Protein AF-A0A3S5AFR0-F1 (afdb_monomer)

Foldseek 3Di:
DQVLLVVLLVCLVDPVNVVVCPDPVVNLVSLVSNLVCQLVQQVPPPVGQPDPPHPHPVVSSVVSLVVDDCVSRVVSNVSND

Organism: NCBI:txid117903

pLDDT: mean 82.87, std 7.65, range [61.38, 91.31]

InterPro domains:
  IPR009828 CYRIA/CYRIB, Rac1 binding domain [PF07159] (2-81)
  IPR039789 CYFIP-related Rac1 interactor [PTHR12422] (2-81)

Radius of gyration: 12.31 Å; Cα contacts (8 Å, |Δi|>4): 65; chains: 1; bounding box: 24×24×35 Å

Nearest PDB structures (foldseek):
  6yjk-assembly1_A  TM=9.599E-01  e=2.614E-06  Rhincodon typus
  7ajl-assembly1_AAA  TM=9.298E-01  e=1.608E-05  Mus musculus
  7ajl-assembly1_BBB  TM=9.324E-01  e=2.681E-05  Mus musculus
  7ajk-assembly1_CCC  TM=7.453E-01  e=2.319E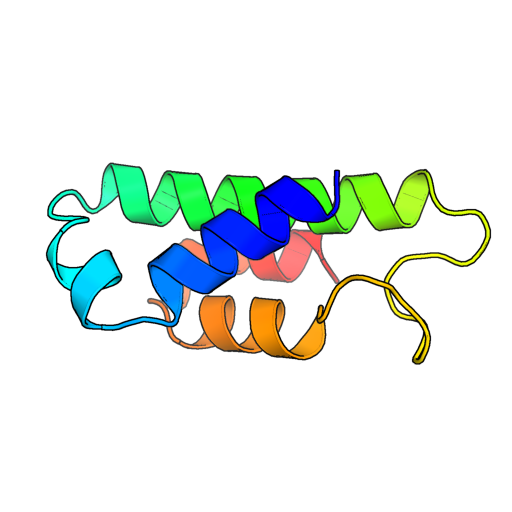-04  Homo sapiens

Sequence (81 aa):
MAAMAHICRGLLAKPELRSRVTREDTLMLCLRVMTGVIILYDHIDPNGVFRKASKMDVKSCIRLLRDQNPETVECLLNAIR

Secondary structure (DSSP, 8-state):
-HHHHHHHHHHHH-HHHHTT---HHHHHHHHHHHHHHHHHHHHHSTT-SSSTT-SS-HHHHHHHHHTS-HHHHHHHHHHT-

Structure (mmCIF, N/CA/C/O backbone):
data_AF-A0A3S5AFR0-F1
#
_entry.id   AF-A0A3S5AFR0-F1
#
loop_
_atom_site.group_PDB
_atom_site.id
_atom_site.type_symbol
_atom_site.label_atom_id
_atom_site.label_alt_id
_atom_site.label_comp_id
_atom_site.label_asym_id
_atom_site.label_entity_id
_atom_site.label_seq_id
_atom_site.pdbx_PDB_ins_code
_atom_site.Cartn_x
_atom_site.Cartn_y
_atom_site.Cartn_z
_atom_site.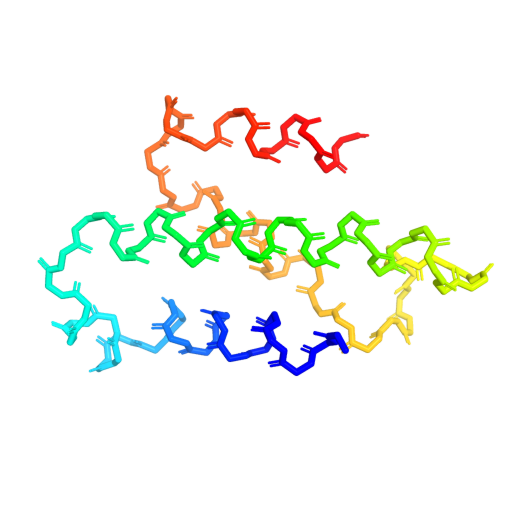occupancy
_atom_site.B_iso_or_equiv
_atom_site.auth_seq_id
_atom_site.auth_comp_id
_atom_site.auth_asym_id
_atom_site.auth_atom_id
_atom_site.pdbx_PDB_model_num
ATOM 1 N N . MET A 1 1 ? 13.915 -2.361 -2.428 1.00 61.38 1 MET A N 1
ATOM 2 C CA . MET A 1 1 ? 12.724 -1.511 -2.190 1.00 61.38 1 MET A CA 1
ATOM 3 C C . MET A 1 1 ? 11.418 -2.296 -2.107 1.00 61.38 1 MET A C 1
ATOM 5 O O . MET A 1 1 ? 10.742 -2.165 -1.097 1.00 61.38 1 MET A O 1
ATOM 9 N N . ALA A 1 2 ? 11.084 -3.165 -3.071 1.00 65.06 2 ALA A N 1
ATOM 10 C CA . ALA A 1 2 ? 9.824 -3.930 -3.054 1.00 65.06 2 ALA A CA 1
ATOM 11 C C . ALA A 1 2 ? 9.567 -4.752 -1.769 1.00 65.06 2 ALA A C 1
ATOM 13 O O . ALA A 1 2 ? 8.421 -4.879 -1.353 1.00 65.06 2 ALA A O 1
ATOM 14 N N . ALA A 1 3 ? 10.612 -5.262 -1.102 1.00 74.06 3 ALA A N 1
ATOM 15 C CA . ALA A 1 3 ? 10.472 -5.993 0.161 1.00 74.06 3 ALA A CA 1
ATOM 16 C C . ALA A 1 3 ? 9.798 -5.160 1.268 1.00 74.06 3 ALA A C 1
ATOM 18 O O . ALA A 1 3 ? 8.977 -5.691 2.006 1.00 74.06 3 ALA A O 1
ATOM 19 N N . MET A 1 4 ? 10.079 -3.854 1.347 1.00 76.12 4 MET A N 1
ATOM 20 C CA . MET A 1 4 ? 9.505 -2.985 2.379 1.00 76.12 4 MET A CA 1
ATOM 21 C C . MET A 1 4 ? 8.002 -2.778 2.156 1.00 76.12 4 MET A C 1
ATOM 23 O O . MET A 1 4 ? 7.214 -2.913 3.085 1.00 76.12 4 MET A O 1
ATOM 27 N N . ALA A 1 5 ? 7.590 -2.550 0.904 1.00 71.94 5 ALA A N 1
ATOM 28 C CA . ALA A 1 5 ? 6.176 -2.486 0.549 1.00 71.94 5 ALA A CA 1
ATOM 29 C C . ALA A 1 5 ? 5.462 -3.824 0.778 1.00 71.94 5 ALA A C 1
ATOM 31 O O . ALA A 1 5 ? 4.344 -3.830 1.283 1.00 71.94 5 ALA A O 1
ATOM 32 N N . HIS A 1 6 ? 6.108 -4.956 0.479 1.00 76.25 6 HIS A N 1
ATOM 33 C CA . HIS A 1 6 ? 5.559 -6.284 0.776 1.00 76.25 6 HIS A CA 1
ATOM 34 C C . HIS A 1 6 ? 5.391 -6.525 2.279 1.00 76.25 6 HIS A C 1
ATOM 36 O O . HIS A 1 6 ? 4.371 -7.074 2.687 1.00 76.25 6 HIS A O 1
ATOM 42 N N . ILE A 1 7 ? 6.336 -6.076 3.110 1.00 78.25 7 ILE A N 1
ATOM 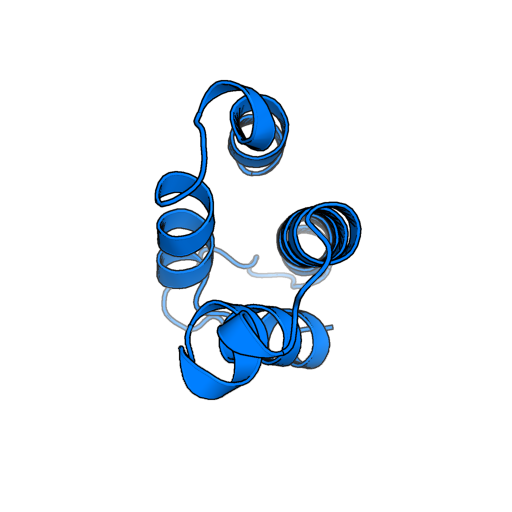43 C CA . ILE A 1 7 ? 6.244 -6.175 4.574 1.00 78.25 7 ILE A CA 1
ATOM 44 C C . ILE A 1 7 ? 5.121 -5.278 5.107 1.00 78.25 7 ILE A C 1
ATOM 46 O O . ILE A 1 7 ? 4.264 -5.772 5.835 1.00 78.25 7 ILE A O 1
ATOM 50 N N . CYS A 1 8 ? 5.065 -4.000 4.711 1.00 76.25 8 CYS A N 1
ATOM 51 C CA . CYS A 1 8 ? 3.994 -3.082 5.122 1.00 76.25 8 CYS A CA 1
ATOM 52 C C . CYS A 1 8 ? 2.617 -3.586 4.675 1.00 76.25 8 CYS A C 1
ATOM 54 O O . CYS A 1 8 ? 1.674 -3.600 5.463 1.00 76.25 8 CYS A O 1
ATOM 56 N N . ARG A 1 9 ? 2.508 -4.078 3.436 1.00 77.06 9 ARG A N 1
ATOM 57 C CA . ARG A 1 9 ? 1.287 -4.707 2.925 1.00 77.06 9 ARG A CA 1
ATOM 58 C C . ARG A 1 9 ? 0.926 -5.947 3.736 1.00 77.06 9 ARG A C 1
ATOM 60 O O . ARG A 1 9 ? -0.225 -6.090 4.120 1.00 77.06 9 ARG A O 1
ATOM 67 N N . GLY A 1 10 ? 1.881 -6.834 4.014 1.00 76.12 10 GLY 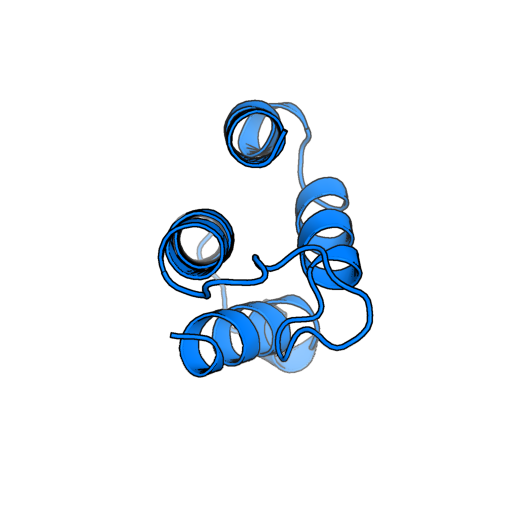A N 1
ATOM 68 C CA . GLY A 1 10 ? 1.656 -8.046 4.804 1.00 76.12 10 GLY A CA 1
ATOM 69 C C . GLY A 1 10 ? 1.205 -7.749 6.235 1.00 76.12 10 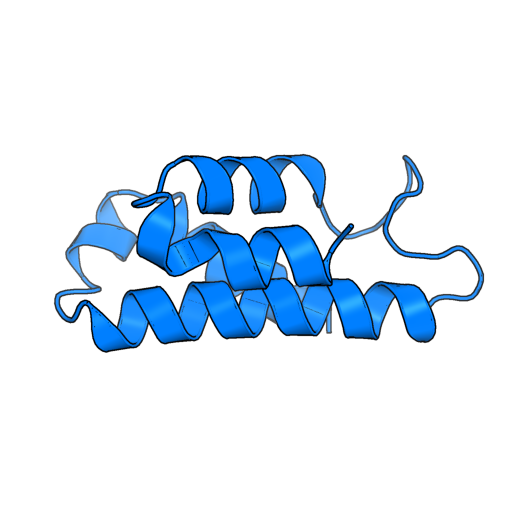GLY A C 1
ATOM 70 O O . GLY A 1 10 ? 0.332 -8.441 6.752 1.00 76.12 10 GLY A O 1
ATOM 71 N N . LEU A 1 11 ? 1.750 -6.694 6.842 1.00 78.31 11 LEU A N 1
ATOM 72 C CA . LEU A 1 11 ? 1.376 -6.209 8.169 1.00 78.31 11 LEU A CA 1
ATOM 73 C C . LEU A 1 11 ? -0.060 -5.660 8.196 1.00 78.31 11 LEU A C 1
ATOM 75 O O . LEU A 1 11 ? -0.801 -5.928 9.135 1.00 78.31 11 LEU A O 1
ATOM 79 N N . LEU A 1 12 ? -0.456 -4.916 7.157 1.00 71.62 12 LEU A N 1
ATOM 80 C CA . LEU A 1 12 ? -1.782 -4.297 7.047 1.00 71.62 12 LEU A CA 1
ATOM 81 C C . LEU A 1 12 ? -2.868 -5.267 6.552 1.00 71.62 12 LEU A C 1
ATOM 83 O O . LEU A 1 12 ? -4.031 -5.120 6.921 1.00 71.62 12 LEU A O 1
ATOM 87 N N . ALA A 1 13 ? -2.505 -6.248 5.723 1.00 74.38 13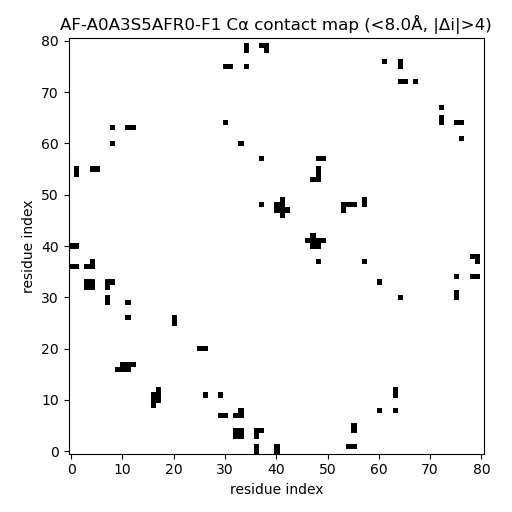 ALA A N 1
ATOM 88 C CA . ALA A 1 13 ? -3.434 -7.204 5.122 1.00 74.38 13 ALA A CA 1
ATOM 89 C C . ALA A 1 13 ? -3.746 -8.407 6.024 1.00 74.38 13 ALA A C 1
ATOM 91 O O . ALA A 1 13 ? -4.800 -9.018 5.860 1.00 74.38 13 ALA A O 1
ATOM 92 N N . LYS A 1 14 ? -2.852 -8.770 6.956 1.00 76.81 14 LYS A N 1
ATOM 93 C CA . LYS A 1 14 ? -3.081 -9.870 7.902 1.00 76.81 14 LYS A CA 1
ATOM 94 C C . LYS A 1 14 ? -3.733 -9.345 9.184 1.00 76.81 14 LYS A C 1
ATOM 96 O O . LYS A 1 14 ? -3.084 -8.575 9.897 1.00 76.81 14 LYS A O 1
ATOM 101 N N . PRO A 1 15 ? -4.963 -9.769 9.526 1.00 68.44 15 PRO A N 1
ATOM 102 C CA . PRO A 1 15 ? -5.656 -9.303 10.725 1.00 68.44 15 PRO A CA 1
ATOM 103 C C . PRO A 1 15 ? -4.867 -9.569 12.012 1.00 68.44 15 PRO A C 1
ATOM 105 O O . PRO A 1 15 ? -4.879 -8.727 12.906 1.00 68.44 15 PRO A O 1
ATOM 108 N N . GLU A 1 16 ? -4.130 -10.687 12.090 1.00 73.56 16 GLU A N 1
ATOM 109 C CA . GLU A 1 16 ? -3.348 -11.042 13.285 1.00 73.56 16 GLU A CA 1
ATOM 110 C C . GLU A 1 16 ? -2.112 -10.156 13.474 1.00 73.56 16 GLU A C 1
ATOM 112 O O . GLU A 1 16 ? -1.615 -10.007 14.586 1.00 73.56 16 GLU A O 1
ATOM 117 N N . LEU A 1 17 ? -1.581 -9.580 12.391 1.00 69.19 17 LEU A N 1
ATOM 118 C CA . LEU A 1 17 ? -0.481 -8.618 12.463 1.00 69.19 17 LEU A CA 1
ATOM 119 C C . LEU A 1 17 ? -1.011 -7.203 12.661 1.00 69.19 17 LEU A C 1
ATOM 121 O O . LEU A 1 17 ? -0.440 -6.449 13.443 1.00 69.19 17 LEU A O 1
ATOM 125 N N . ARG A 1 18 ? -2.135 -6.869 12.022 1.00 69.19 18 ARG A N 1
ATOM 126 C CA . ARG A 1 18 ? -2.804 -5.579 12.185 1.00 69.19 18 ARG A CA 1
ATOM 127 C C . ARG A 1 18 ? -3.277 -5.360 13.619 1.00 69.19 18 ARG A C 1
ATOM 129 O O . ARG A 1 18 ? -3.094 -4.267 14.133 1.00 69.19 18 ARG A O 1
ATOM 136 N N . SER A 1 19 ? -3.800 -6.384 14.296 1.00 69.25 19 SER A N 1
ATOM 137 C CA . SER A 1 19 ? -4.191 -6.286 15.713 1.00 69.25 19 SER A CA 1
ATOM 138 C C . SER A 1 19 ? -3.004 -6.033 16.653 1.00 69.25 19 SER A C 1
ATOM 140 O O . SER A 1 19 ? -3.181 -5.475 17.733 1.00 69.25 19 SER A O 1
ATOM 142 N N . ARG A 1 20 ? -1.781 -6.390 16.232 1.00 72.31 20 ARG A N 1
ATOM 143 C CA . ARG A 1 20 ? -0.534 -6.084 16.953 1.00 72.31 20 ARG A CA 1
ATOM 144 C C . ARG A 1 20 ? -0.044 -4.657 16.700 1.00 72.31 20 ARG A C 1
ATOM 146 O O . ARG A 1 20 ? 0.785 -4.163 17.460 1.00 72.31 20 ARG A O 1
ATOM 153 N N . VAL A 1 21 ? -0.557 -3.988 15.665 1.00 69.25 21 VAL A N 1
ATOM 154 C CA . VAL A 1 21 ? -0.353 -2.557 15.419 1.00 69.25 21 VAL A CA 1
ATOM 155 C C . VAL A 1 21 ? -1.385 -1.792 16.240 1.00 69.25 21 VAL A C 1
ATOM 157 O O . VAL A 1 21 ? -2.414 -1.348 15.745 1.00 69.25 21 VAL A O 1
ATOM 160 N N . THR A 1 22 ? -1.117 -1.671 17.536 1.00 65.50 22 THR A N 1
ATOM 161 C CA . THR A 1 22 ? -2.032 -1.040 18.499 1.00 65.50 22 THR A CA 1
ATOM 162 C C . THR A 1 22 ? -2.031 0.487 18.426 1.00 65.50 22 THR A C 1
ATOM 164 O O . THR A 1 22 ? -2.903 1.128 19.006 1.00 65.50 22 THR A O 1
ATOM 167 N N . ARG A 1 23 ? -1.063 1.082 17.718 1.00 77.00 23 ARG A N 1
ATOM 168 C CA . ARG A 1 23 ? -0.916 2.533 17.570 1.00 77.00 23 ARG A CA 1
ATOM 169 C C . ARG A 1 23 ? -1.293 2.987 16.168 1.00 77.00 23 ARG A C 1
ATOM 171 O O . ARG A 1 23 ? -0.691 2.556 15.183 1.00 77.00 23 ARG A O 1
ATOM 178 N N . GLU A 1 24 ? -2.217 3.937 16.106 1.00 74.69 24 GLU A N 1
ATOM 179 C CA . GLU A 1 24 ? -2.649 4.595 14.871 1.00 74.69 24 GLU A CA 1
ATOM 180 C C . GLU A 1 24 ? -1.474 5.268 14.133 1.00 74.69 24 GLU A C 1
ATOM 182 O O . GLU A 1 24 ? -1.352 5.144 12.914 1.00 74.69 24 GLU A O 1
ATOM 187 N N . ASP A 1 25 ? -0.512 5.835 14.875 1.00 77.12 25 ASP A N 1
ATOM 188 C CA . ASP A 1 25 ? 0.738 6.387 14.328 1.00 77.12 25 ASP A CA 1
ATOM 189 C C . ASP A 1 25 ? 1.539 5.362 13.512 1.00 77.12 25 ASP A C 1
ATOM 191 O O . ASP A 1 25 ? 2.109 5.677 12.467 1.00 77.12 25 ASP A O 1
ATOM 195 N N . THR A 1 26 ? 1.606 4.117 13.993 1.00 82.50 26 THR A N 1
ATOM 196 C CA . THR A 1 26 ? 2.366 3.042 13.346 1.00 82.50 26 THR A CA 1
ATOM 197 C C . THR A 1 26 ? 1.666 2.569 12.078 1.00 82.50 26 THR A C 1
ATOM 199 O O . THR A 1 26 ? 2.327 2.275 11.079 1.00 82.50 26 THR A O 1
ATOM 202 N N . LEU A 1 27 ? 0.333 2.551 12.084 1.00 82.38 27 LEU A N 1
ATOM 203 C CA . LEU A 1 27 ? -0.461 2.281 10.892 1.00 82.38 27 LEU A CA 1
ATOM 204 C C . LEU A 1 27 ? -0.245 3.379 9.840 1.00 82.38 27 LEU A C 1
ATOM 206 O O . LEU A 1 27 ? 0.098 3.070 8.697 1.00 82.38 27 LEU A O 1
ATOM 210 N N . MET A 1 28 ? -0.317 4.651 10.239 1.00 83.88 28 MET A N 1
ATOM 211 C CA . MET A 1 28 ? -0.034 5.788 9.359 1.00 83.88 28 MET A CA 1
ATOM 212 C C . MET A 1 28 ? 1.395 5.795 8.818 1.00 83.88 28 MET A C 1
ATOM 214 O O . MET A 1 28 ? 1.612 6.110 7.645 1.00 83.88 28 MET A O 1
ATOM 218 N N . LEU A 1 29 ? 2.376 5.396 9.630 1.00 85.81 29 LEU A N 1
ATOM 219 C CA . LEU A 1 29 ? 3.751 5.215 9.176 1.00 85.81 29 LEU A CA 1
ATOM 220 C C . LEU A 1 29 ? 3.831 4.145 8.080 1.00 85.81 29 LEU A C 1
ATOM 222 O O . LEU A 1 29 ? 4.452 4.383 7.049 1.00 85.81 29 LEU A O 1
ATOM 226 N N . CYS A 1 30 ? 3.161 3.002 8.249 1.00 87.81 30 CYS A N 1
ATOM 227 C CA . CYS A 1 30 ? 3.156 1.935 7.245 1.00 87.81 30 CYS A CA 1
ATOM 228 C C . CYS A 1 30 ? 2.511 2.375 5.925 1.00 87.81 30 CYS A C 1
ATOM 230 O O . CYS A 1 30 ? 3.030 2.053 4.858 1.00 87.81 30 CYS A O 1
ATOM 232 N N . LEU A 1 31 ? 1.416 3.138 5.981 1.00 87.88 31 LEU A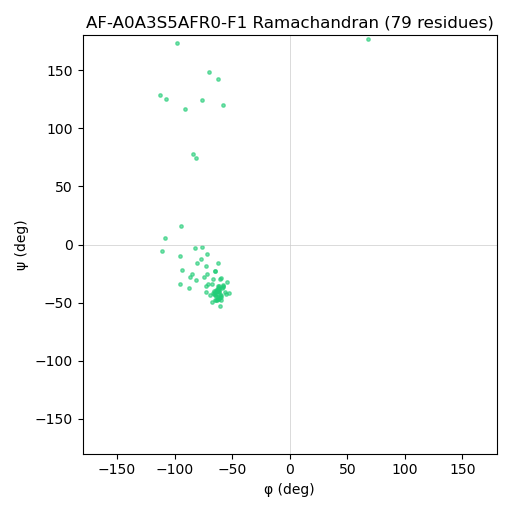 N 1
ATOM 233 C CA . LEU A 1 31 ? 0.745 3.677 4.793 1.00 87.88 31 LEU A CA 1
ATOM 234 C C . LEU A 1 31 ? 1.627 4.691 4.049 1.00 87.88 31 LEU A C 1
ATOM 236 O O . LEU A 1 31 ? 1.744 4.627 2.822 1.00 87.88 31 LEU A O 1
ATOM 240 N N . ARG A 1 32 ? 2.302 5.583 4.785 1.00 90.44 32 ARG A N 1
ATOM 241 C CA . ARG A 1 32 ? 3.268 6.544 4.227 1.00 90.44 32 ARG A CA 1
ATOM 242 C C . ARG A 1 32 ? 4.476 5.844 3.612 1.00 90.44 32 ARG A C 1
ATOM 244 O O . ARG A 1 32 ? 4.856 6.174 2.494 1.00 90.44 32 ARG A O 1
ATOM 251 N N . VAL A 1 33 ? 5.039 4.844 4.295 1.00 89.88 33 VAL A N 1
ATOM 252 C CA . VAL A 1 33 ? 6.159 4.038 3.780 1.00 89.88 33 VAL A CA 1
ATOM 253 C C . VAL A 1 33 ? 5.741 3.282 2.521 1.00 89.88 33 VAL A C 1
ATOM 255 O O . VAL A 1 33 ? 6.458 3.316 1.526 1.00 89.88 33 VAL A O 1
ATOM 258 N N . MET A 1 34 ? 4.565 2.650 2.519 1.00 90.06 34 MET A N 1
ATOM 259 C CA . MET A 1 34 ? 4.041 1.945 1.348 1.00 90.06 34 MET A CA 1
ATOM 260 C C . MET A 1 34 ? 3.880 2.890 0.148 1.00 90.06 34 MET A C 1
ATOM 262 O O . MET A 1 34 ? 4.332 2.562 -0.945 1.00 90.06 34 MET A O 1
ATOM 266 N N . THR A 1 35 ? 3.312 4.078 0.366 1.00 91.25 35 THR A N 1
ATOM 267 C CA . THR A 1 35 ? 3.143 5.117 -0.664 1.00 91.25 35 THR A CA 1
ATOM 268 C C . THR A 1 35 ? 4.486 5.625 -1.191 1.00 91.25 35 THR A C 1
ATOM 270 O O . THR A 1 35 ? 4.708 5.650 -2.399 1.00 91.25 35 THR A O 1
ATOM 273 N N . GLY A 1 36 ? 5.425 5.949 -0.298 1.00 90.88 36 GLY A N 1
ATOM 274 C CA . GLY A 1 36 ? 6.764 6.401 -0.679 1.00 90.88 36 GLY A CA 1
ATOM 275 C C . GLY A 1 36 ? 7.535 5.351 -1.481 1.00 90.88 36 GLY A C 1
ATOM 276 O O . GLY A 1 36 ? 8.194 5.685 -2.461 1.00 90.88 36 GLY A O 1
ATOM 277 N N . VAL A 1 37 ? 7.406 4.067 -1.131 1.00 90.12 37 VAL A N 1
ATOM 278 C CA . VAL A 1 37 ? 8.030 2.975 -1.894 1.00 90.12 37 VAL A CA 1
ATOM 279 C C . VAL A 1 37 ? 7.401 2.820 -3.281 1.00 90.12 37 VAL A C 1
ATOM 281 O O . VAL A 1 37 ? 8.132 2.491 -4.211 1.00 90.12 37 VAL A O 1
ATOM 284 N N . ILE A 1 38 ? 6.096 3.071 -3.452 1.00 89.88 38 ILE A N 1
ATOM 285 C CA . ILE A 1 38 ? 5.444 3.079 -4.776 1.00 89.88 38 ILE A CA 1
ATOM 286 C C . ILE A 1 38 ? 6.068 4.151 -5.667 1.00 89.88 38 ILE A C 1
ATOM 288 O O . ILE A 1 38 ? 6.548 3.820 -6.749 1.00 89.88 38 ILE A O 1
ATOM 292 N N . ILE A 1 39 ? 6.139 5.390 -5.179 1.00 91.31 39 ILE A N 1
ATOM 293 C CA . ILE A 1 39 ? 6.681 6.532 -5.930 1.00 91.31 39 ILE A CA 1
ATOM 294 C C . ILE A 1 39 ? 8.160 6.309 -6.275 1.00 91.31 39 ILE A C 1
ATOM 296 O O . ILE A 1 39 ? 8.564 6.483 -7.424 1.00 91.31 39 ILE A O 1
ATOM 300 N N . LEU A 1 40 ? 8.967 5.873 -5.300 1.00 89.69 40 LEU A N 1
ATOM 301 C CA . LEU A 1 40 ? 10.391 5.597 -5.511 1.00 89.69 40 LEU A CA 1
ATOM 302 C C . LEU A 1 40 ? 10.623 4.435 -6.479 1.00 89.69 40 LEU A C 1
ATOM 304 O O . LEU A 1 40 ? 11.535 4.499 -7.298 1.00 89.69 40 LEU A O 1
ATOM 308 N N . TYR A 1 41 ? 9.828 3.364 -6.387 1.00 88.88 41 TYR A N 1
ATOM 309 C CA . TYR A 1 41 ? 9.946 2.241 -7.316 1.00 88.88 41 TYR A CA 1
ATOM 310 C C . TYR A 1 41 ? 9.616 2.689 -8.739 1.00 88.88 41 TYR A C 1
ATOM 312 O O . TYR A 1 41 ? 10.333 2.308 -9.660 1.00 88.88 41 TYR A O 1
ATOM 320 N N . ASP A 1 42 ? 8.567 3.494 -8.915 1.00 90.44 42 ASP A N 1
ATOM 321 C CA . ASP A 1 42 ? 8.154 3.980 -10.232 1.00 90.44 42 ASP A CA 1
ATOM 322 C C . ASP A 1 42 ? 9.237 4.821 -10.914 1.00 90.44 42 ASP A C 1
ATOM 324 O O . ASP A 1 42 ? 9.502 4.634 -12.095 1.00 90.44 42 ASP A O 1
ATOM 328 N N . HIS A 1 43 ? 9.930 5.668 -10.148 1.00 87.25 43 HIS A N 1
ATOM 329 C CA . HIS A 1 43 ? 11.014 6.503 -10.671 1.00 87.25 43 HIS A CA 1
ATOM 330 C C . HIS A 1 43 ? 12.314 5.737 -10.955 1.00 87.25 43 HIS A C 1
ATOM 332 O O . HIS A 1 43 ? 13.110 6.172 -11.783 1.00 87.25 43 HIS A O 1
ATOM 338 N N . ILE A 1 44 ? 12.579 4.638 -10.239 1.00 88.50 44 ILE A N 1
ATOM 339 C CA . ILE A 1 44 ? 13.855 3.908 -10.329 1.00 88.50 44 ILE A CA 1
ATOM 340 C C . ILE A 1 44 ? 13.782 2.732 -11.311 1.00 88.50 44 ILE A C 1
ATOM 342 O O . ILE A 1 44 ? 14.783 2.412 -11.953 1.00 88.50 44 ILE A O 1
ATOM 346 N N . ASP A 1 45 ? 12.637 2.051 -11.426 1.00 85.50 45 ASP A N 1
ATOM 347 C CA . ASP A 1 45 ? 12.472 0.981 -12.413 1.00 85.50 45 ASP A CA 1
ATOM 348 C C . ASP A 1 45 ? 12.271 1.604 -13.803 1.00 85.50 45 ASP A C 1
ATOM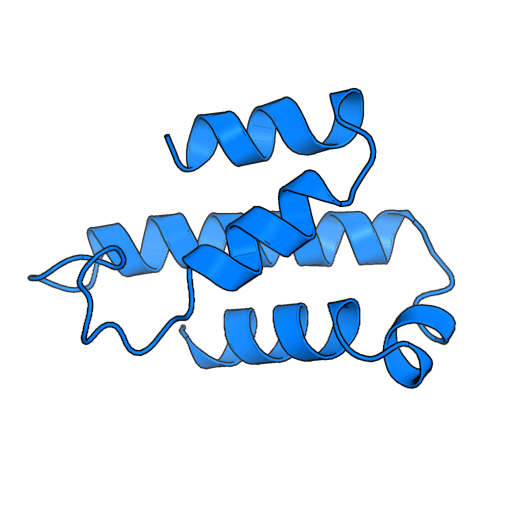 350 O O . ASP A 1 45 ? 11.332 2.375 -13.989 1.00 85.50 45 ASP A O 1
ATOM 354 N N . PRO A 1 46 ? 13.085 1.249 -14.812 1.00 86.31 46 PRO A N 1
ATOM 355 C CA . PRO A 1 46 ? 12.989 1.844 -16.146 1.00 86.31 46 PRO A CA 1
ATOM 356 C C . PRO A 1 46 ? 11.644 1.588 -16.842 1.00 86.31 46 PRO A C 1
ATOM 358 O O . PRO A 1 46 ? 11.327 2.249 -17.823 1.00 86.31 46 PRO A O 1
ATOM 361 N N . ASN A 1 47 ? 10.851 0.630 -16.356 1.00 87.62 47 ASN A N 1
ATOM 362 C CA . ASN A 1 47 ? 9.524 0.319 -16.881 1.00 87.62 47 ASN A CA 1
ATOM 363 C C . ASN A 1 47 ? 8.392 0.752 -15.933 1.00 87.62 47 ASN A C 1
ATOM 365 O O . ASN A 1 47 ? 7.235 0.390 -16.166 1.00 87.62 47 ASN A O 1
ATOM 369 N N . GLY A 1 48 ? 8.722 1.439 -14.839 1.00 86.88 48 GLY A N 1
ATOM 370 C CA . GLY A 1 48 ? 7.780 1.869 -13.818 1.00 86.88 48 GLY A CA 1
ATOM 371 C C . GLY A 1 48 ? 7.167 0.732 -12.997 1.00 86.88 48 GLY A C 1
ATOM 372 O O . GLY A 1 48 ? 7.388 -0.472 -13.206 1.00 86.88 48 GLY A O 1
ATOM 373 N N . VAL A 1 49 ? 6.355 1.135 -12.025 1.00 88.81 49 VAL A N 1
ATOM 374 C CA . VAL A 1 49 ? 5.721 0.248 -11.047 1.00 88.81 49 VAL A CA 1
ATOM 375 C C . VAL A 1 49 ? 4.321 -0.201 -11.457 1.00 88.81 49 VAL A C 1
ATOM 377 O O . VAL A 1 49 ? 3.856 -1.245 -10.999 1.00 88.81 49 VAL A O 1
ATOM 380 N N . PHE A 1 50 ? 3.654 0.549 -12.337 1.00 87.31 50 PHE A N 1
ATOM 381 C CA . PHE A 1 50 ? 2.260 0.314 -12.738 1.00 87.31 50 PHE A CA 1
ATOM 382 C C . PHE A 1 50 ? 2.083 -0.756 -13.824 1.00 87.31 50 PHE A C 1
ATOM 384 O O . PHE A 1 50 ? 0.960 -1.104 -14.196 1.00 87.31 50 PHE A O 1
ATOM 391 N N . ARG A 1 51 ? 3.180 -1.320 -14.335 1.00 87.19 51 ARG A N 1
ATOM 392 C CA . ARG A 1 51 ? 3.132 -2.384 -15.340 1.00 87.19 51 ARG A CA 1
ATOM 393 C C . ARG A 1 51 ? 2.617 -3.702 -14.759 1.00 87.19 51 ARG A C 1
ATOM 395 O O . ARG A 1 51 ? 2.909 -4.066 -13.624 1.00 87.19 51 ARG A O 1
ATOM 402 N N . LYS A 1 52 ? 1.929 -4.493 -15.586 1.00 78.62 52 LYS A N 1
ATOM 403 C CA . LYS A 1 52 ? 1.310 -5.770 -15.175 1.00 78.62 52 LYS A CA 1
ATOM 404 C C . LYS A 1 52 ? 2.313 -6.804 -14.632 1.00 78.62 52 LYS A C 1
ATOM 406 O O . LYS A 1 52 ? 1.946 -7.622 -13.800 1.00 78.62 52 LYS A O 1
ATOM 411 N N . ALA A 1 53 ? 3.566 -6.750 -15.088 1.00 79.94 53 ALA A N 1
ATOM 412 C CA . ALA A 1 53 ? 4.667 -7.610 -14.639 1.00 79.94 53 ALA A CA 1
ATOM 413 C C . ALA A 1 53 ? 5.522 -6.981 -13.516 1.00 79.94 53 ALA A C 1
ATOM 415 O O . ALA A 1 53 ? 6.654 -7.409 -13.283 1.00 79.94 53 ALA A O 1
ATOM 416 N N . SER A 1 54 ? 5.026 -5.929 -12.856 1.00 83.25 54 SER A N 1
ATOM 417 C CA . SER A 1 54 ? 5.709 -5.307 -11.723 1.00 83.25 54 SER A CA 1
ATOM 418 C C . SER A 1 54 ? 5.852 -6.298 -10.572 1.00 83.25 54 SER A C 1
ATOM 420 O O . SER A 1 54 ? 4.950 -7.082 -10.278 1.00 83.25 54 SER A O 1
ATOM 422 N N . LYS A 1 55 ? 6.988 -6.235 -9.873 1.00 82.25 55 LYS A N 1
ATOM 423 C CA . LYS A 1 55 ? 7.226 -7.033 -8.659 1.00 82.25 55 LYS A CA 1
ATOM 424 C C . LYS A 1 55 ? 6.397 -6.545 -7.462 1.00 82.25 55 LYS A C 1
ATOM 426 O O . LYS A 1 55 ? 6.402 -7.193 -6.412 1.00 82.25 55 LYS A O 1
ATOM 431 N N . MET A 1 56 ? 5.722 -5.401 -7.595 1.00 84.50 56 MET A N 1
ATOM 432 C CA . MET A 1 56 ? 4.876 -4.815 -6.565 1.00 84.50 56 MET A CA 1
ATOM 433 C C . MET A 1 56 ? 3.408 -4.828 -6.986 1.00 84.50 56 MET A C 1
ATOM 435 O O . MET A 1 56 ? 3.041 -4.337 -8.050 1.00 84.50 56 MET A O 1
ATOM 439 N N . ASP A 1 57 ? 2.555 -5.353 -6.109 1.00 86.88 57 ASP A N 1
ATOM 440 C CA . ASP A 1 57 ? 1.103 -5.365 -6.292 1.00 86.88 57 ASP A CA 1
ATOM 441 C C . ASP A 1 57 ? 0.502 -4.009 -5.892 1.00 86.88 57 ASP A C 1
ATOM 443 O O . ASP A 1 57 ? -0.109 -3.845 -4.832 1.00 86.88 57 ASP A O 1
ATOM 447 N N . VAL A 1 58 ? 0.713 -3.014 -6.755 1.00 88.19 58 VAL A N 1
ATOM 448 C CA . VAL A 1 58 ? 0.243 -1.635 -6.550 1.00 88.19 58 VAL A CA 1
ATOM 449 C C . VAL A 1 58 ? -1.273 -1.589 -6.382 1.00 88.19 58 VAL A C 1
ATOM 451 O O . VAL A 1 58 ? -1.780 -0.842 -5.549 1.00 88.19 58 VAL A O 1
ATOM 454 N N . LYS A 1 59 ? -2.010 -2.433 -7.114 1.00 88.12 59 LYS A N 1
ATOM 455 C CA . LYS A 1 59 ? -3.474 -2.492 -7.041 1.00 88.12 59 LYS A CA 1
ATOM 456 C C . LYS A 1 59 ? -3.941 -2.853 -5.636 1.00 88.12 59 LYS A C 1
ATOM 458 O O . LYS A 1 59 ? -4.860 -2.224 -5.111 1.00 88.12 59 LYS A O 1
ATOM 463 N N . SER A 1 60 ? -3.296 -3.831 -5.004 1.00 88.00 60 SER A N 1
ATOM 464 C CA . SER A 1 60 ? -3.611 -4.169 -3.622 1.00 88.00 60 SER A CA 1
ATOM 465 C C . SER A 1 60 ? -3.155 -3.111 -2.622 1.00 88.00 60 SER A C 1
ATOM 467 O O . SER A 1 60 ? -3.847 -2.932 -1.623 1.00 88.00 60 SER A O 1
ATOM 469 N N . CYS A 1 61 ? -2.038 -2.418 -2.855 1.00 88.62 61 CYS A N 1
ATOM 470 C CA . CYS A 1 61 ? -1.613 -1.312 -1.993 1.00 88.62 61 CYS A CA 1
ATOM 471 C C . CYS A 1 61 ? -2.610 -0.141 -2.045 1.00 88.62 61 CYS A C 1
ATOM 473 O O . CYS A 1 61 ? -2.998 0.380 -1.003 1.00 88.62 61 CYS A O 1
ATOM 475 N N . ILE A 1 62 ? -3.090 0.222 -3.242 1.00 89.50 62 ILE A N 1
ATOM 476 C CA . ILE A 1 62 ? -4.130 1.246 -3.428 1.00 89.50 62 ILE A CA 1
ATOM 477 C C . ILE A 1 62 ? -5.431 0.826 -2.740 1.00 89.50 62 ILE A C 1
ATOM 479 O O . ILE A 1 62 ? -6.079 1.656 -2.108 1.00 89.50 62 ILE A O 1
ATOM 483 N N . ARG A 1 63 ? -5.813 -0.455 -2.823 1.00 90.00 63 ARG A N 1
ATOM 484 C CA . ARG A 1 63 ? -6.985 -0.969 -2.100 1.00 90.00 63 ARG A CA 1
ATOM 485 C C . ARG A 1 63 ? -6.832 -0.794 -0.586 1.00 90.00 63 ARG A C 1
ATOM 487 O O . ARG A 1 63 ? -7.721 -0.230 0.031 1.00 90.00 63 ARG A O 1
ATOM 494 N N . LEU A 1 64 ? -5.683 -1.170 -0.019 1.00 87.56 64 LEU A N 1
ATOM 495 C CA . LEU A 1 64 ? -5.415 -0.997 1.415 1.00 87.56 64 LEU A CA 1
ATOM 496 C C . LEU A 1 64 ? -5.446 0.467 1.866 1.00 87.56 64 LEU A C 1
ATOM 498 O O . LEU A 1 64 ? -5.881 0.732 2.983 1.00 87.56 64 LEU A O 1
ATOM 502 N N . LEU A 1 65 ? -4.987 1.398 1.020 1.00 88.69 65 LEU A N 1
ATOM 503 C CA . LEU A 1 65 ? -5.108 2.837 1.271 1.00 88.69 65 LEU A CA 1
ATOM 504 C C . LEU A 1 65 ? -6.578 3.266 1.273 1.00 88.69 65 LEU A C 1
ATOM 506 O O . LEU A 1 65 ? -7.005 3.924 2.211 1.00 88.69 65 LEU A O 1
ATOM 510 N N . ARG A 1 66 ? -7.364 2.848 0.273 1.00 88.75 66 ARG A N 1
ATOM 511 C CA . ARG A 1 66 ? -8.802 3.165 0.177 1.00 88.75 66 ARG A CA 1
ATOM 512 C C . ARG A 1 66 ? -9.651 2.562 1.299 1.00 88.75 66 ARG A C 1
ATOM 514 O O . ARG A 1 66 ? -10.719 3.091 1.571 1.00 88.75 66 ARG A O 1
ATOM 521 N N . ASP A 1 67 ? -9.182 1.492 1.937 1.00 89.25 67 ASP A N 1
ATOM 522 C CA . ASP A 1 67 ? -9.845 0.870 3.091 1.00 89.25 67 ASP A CA 1
ATOM 523 C C . ASP A 1 67 ? -9.644 1.670 4.405 1.00 89.25 67 ASP A C 1
ATOM 525 O O . ASP A 1 67 ? -10.154 1.268 5.451 1.00 89.25 67 ASP A O 1
ATOM 529 N N . GLN A 1 68 ? -8.879 2.772 4.389 1.00 87.12 68 GLN A N 1
ATOM 530 C CA . GLN A 1 68 ? -8.685 3.669 5.539 1.00 87.12 68 GLN A CA 1
ATOM 531 C C . GLN A 1 68 ? -9.604 4.897 5.474 1.00 87.12 68 GLN A C 1
ATOM 533 O O . GLN A 1 68 ? -10.270 5.133 4.468 1.00 87.12 68 GLN A O 1
ATOM 538 N N . ASN A 1 69 ? -9.605 5.710 6.538 1.00 87.12 69 ASN A N 1
ATOM 539 C CA . ASN A 1 69 ? -10.344 6.971 6.569 1.00 87.12 69 ASN A CA 1
ATOM 540 C C . ASN A 1 69 ? -9.886 7.898 5.414 1.00 87.12 69 ASN A C 1
ATOM 542 O O . ASN A 1 69 ? -8.701 8.249 5.373 1.00 87.12 69 ASN A O 1
ATOM 546 N N . PRO A 1 70 ? -10.793 8.304 4.499 1.00 84.94 70 PRO A N 1
ATOM 547 C CA . PRO A 1 70 ? -10.468 9.119 3.329 1.00 84.94 70 PRO A CA 1
ATOM 548 C C . PRO A 1 70 ? -9.704 10.401 3.657 1.00 84.94 70 PRO A C 1
ATOM 550 O O . PRO A 1 70 ? -8.721 10.693 2.982 1.00 84.94 70 PRO A O 1
ATOM 553 N N . GLU A 1 71 ? -10.082 11.112 4.724 1.00 85.31 71 GLU A N 1
ATOM 554 C CA . GLU A 1 71 ? -9.436 12.373 5.129 1.00 85.31 71 GLU A CA 1
ATOM 555 C C . GLU A 1 71 ? -7.948 12.180 5.456 1.00 85.31 71 GLU A C 1
ATOM 557 O O . GLU A 1 71 ? -7.121 13.070 5.265 1.00 85.31 71 GLU A O 1
ATOM 562 N N . THR A 1 72 ? -7.583 10.990 5.933 1.00 83.50 72 THR A N 1
ATOM 563 C CA . THR A 1 72 ? -6.222 10.677 6.372 1.00 83.50 72 THR A CA 1
ATOM 564 C C . THR A 1 72 ? -5.326 10.209 5.221 1.00 83.50 72 THR A C 1
ATOM 566 O O . THR A 1 72 ? -4.107 10.390 5.270 1.00 83.50 72 THR A O 1
ATOM 569 N N . VAL A 1 73 ? -5.909 9.602 4.181 1.00 90.50 73 VAL A N 1
ATOM 570 C CA . VAL A 1 73 ? -5.166 8.990 3.063 1.00 90.50 73 VAL A CA 1
ATOM 571 C C . VAL A 1 73 ? -5.305 9.723 1.735 1.00 90.50 73 VAL A C 1
ATOM 573 O O . VAL A 1 73 ? -4.619 9.357 0.782 1.00 90.50 73 VAL A O 1
ATOM 576 N N . GLU A 1 74 ? -6.146 10.751 1.640 1.00 90.31 74 GLU A N 1
ATOM 577 C CA . GLU A 1 74 ? -6.347 11.513 0.405 1.00 90.31 74 GLU A CA 1
ATOM 578 C C . GLU A 1 74 ? -5.029 1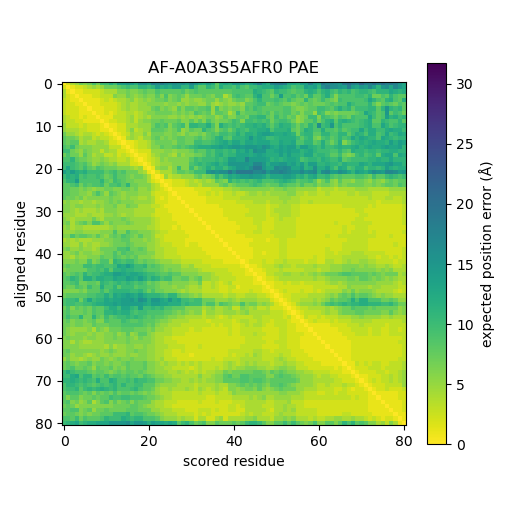2.081 -0.139 1.00 90.31 74 GLU A C 1
ATOM 580 O O . GLU A 1 74 ? -4.733 11.939 -1.326 1.00 90.31 74 GLU A O 1
ATOM 585 N N . CYS A 1 75 ? -4.176 12.625 0.734 1.00 90.19 75 CYS A N 1
ATOM 586 C CA . CYS A 1 75 ? -2.854 13.117 0.341 1.00 90.19 75 CYS A CA 1
ATOM 587 C C . CYS A 1 75 ? -1.948 12.003 -0.214 1.00 90.19 75 CYS A C 1
ATOM 589 O O . CYS A 1 75 ? -1.204 12.231 -1.165 1.00 90.19 75 CYS A O 1
ATOM 591 N N . LEU A 1 76 ? -2.046 10.785 0.330 1.00 90.94 76 LEU A N 1
ATOM 592 C CA . LEU A 1 76 ? -1.271 9.626 -0.115 1.00 90.94 76 LEU A CA 1
ATOM 593 C C . LEU A 1 76 ? -1.772 9.106 -1.463 1.00 90.94 76 LEU A C 1
ATOM 595 O O . LEU A 1 76 ? -0.971 8.778 -2.331 1.00 90.94 76 LEU A O 1
ATOM 599 N N . LEU A 1 77 ? -3.091 9.063 -1.658 1.00 90.06 77 LEU A N 1
ATOM 600 C CA . LEU A 1 77 ? -3.697 8.674 -2.929 1.00 90.06 77 LEU A CA 1
ATOM 601 C C . LEU A 1 77 ? -3.383 9.684 -4.033 1.00 90.06 77 LEU A C 1
ATOM 603 O O . LEU A 1 77 ? -3.083 9.272 -5.149 1.00 90.06 77 LEU A O 1
ATOM 607 N N . ASN A 1 78 ? -3.403 10.981 -3.719 1.00 90.69 78 ASN A N 1
ATOM 608 C CA . ASN A 1 78 ? -3.028 12.034 -4.659 1.00 90.69 78 ASN A CA 1
ATOM 609 C C . ASN A 1 78 ? -1.538 11.994 -5.021 1.00 90.69 78 ASN A C 1
ATOM 611 O O . ASN A 1 78 ? -1.193 12.335 -6.143 1.00 90.69 78 ASN A O 1
ATOM 615 N N . ALA A 1 79 ? -0.664 11.530 -4.123 1.00 88.31 79 ALA A N 1
ATOM 616 C CA . ALA A 1 79 ? 0.764 11.386 -4.409 1.00 88.31 79 ALA A CA 1
ATOM 617 C C . ALA A 1 79 ? 1.104 10.209 -5.350 1.00 88.31 79 ALA A C 1
ATOM 619 O O . ALA A 1 79 ? 2.200 10.170 -5.900 1.00 88.31 79 ALA A O 1
ATOM 620 N N . ILE A 1 80 ? 0.196 9.238 -5.512 1.00 86.00 80 ILE A N 1
ATOM 621 C CA . ILE A 1 80 ? 0.350 8.078 -6.420 1.00 86.00 80 ILE A CA 1
ATOM 622 C C . ILE A 1 80 ? -0.316 8.349 -7.785 1.00 86.00 80 ILE A C 1
ATOM 624 O O . ILE A 1 80 ? -0.192 7.544 -8.707 1.00 86.00 80 ILE A O 1
ATOM 628 N N . ARG A 1 81 ? -1.081 9.439 -7.879 1.00 77.88 81 ARG A N 1
ATOM 629 C CA . ARG A 1 81 ? -1.952 9.785 -9.002 1.00 77.88 81 ARG A CA 1
ATOM 630 C C . ARG A 1 81 ? -1.170 10.417 -10.144 1.00 77.88 81 ARG A C 1
ATOM 632 O O . ARG A 1 81 ? -1.555 10.119 -11.294 1.00 77.88 81 ARG A O 1
#

Solvent-accessible surface area (backbone atoms only — not comparable to full-atom values): 4755 Å² total; per-residue (Å²): 112,62,66,58,36,50,49,40,47,50,36,68,71,33,68,81,48,34,69,70,56,78,43,69,68,59,51,53,49,37,53,51,51,36,45,52,44,50,53,53,43,31,76,68,40,95,74,37,41,87,42,95,85,35,94,47,68,54,69,60,52,52,48,60,51,67,75,44,63,61,91,80,35,48,69,55,56,60,71,76,103

Mean predicted aligned error: 5.75 Å